Protein AF-A0A8G1H8I3-F1 (afdb_monomer)

Foldseek 3Di:
DDPQLVLLQVLQVPDPQWDDDPAAIFGNPDQWTWGWHGDPQKIKIKTKAWQLQLFFPPDGDDPVLSVVLVVQLQVCLVVFLVVLVDDDDKDWDWDDDPTIIMIMIMDRDPGSNCSVVSSVSSHVRSLVSNLVSRDPPTDGHPPNVVSVVVVVVVVVVPPDPPPPPDDDD

Solvent-accessible surface area (backbone atoms only — not comparable to full-atom values): 9870 Å² total; per-residue (Å²): 135,53,78,61,37,57,44,37,54,51,37,38,66,69,35,88,55,38,40,81,51,98,82,37,31,38,41,68,84,56,94,46,59,32,39,40,32,77,55,98,57,30,37,37,38,40,39,47,38,75,26,74,53,75,29,38,52,101,55,78,64,52,68,70,58,53,51,53,47,50,58,50,46,52,57,50,62,67,63,35,53,58,77,66,69,55,71,82,74,66,49,71,50,78,47,82,54,93,62,30,35,36,43,36,40,39,33,60,57,94,40,45,93,45,41,58,58,54,52,50,45,51,52,53,52,52,49,53,51,54,61,74,61,63,64,88,91,68,51,59,38,76,64,52,48,59,53,53,50,56,53,49,52,59,61,57,71,71,65,70,82,82,84,82,75,83,79,87,129

pLDDT: mean 88.7, std 14.47, range [38.69, 98.5]

Structure (mmCIF, N/CA/C/O backbone):
data_AF-A0A8G1H8I3-F1
#
_entry.id   AF-A0A8G1H8I3-F1
#
loop_
_atom_site.group_PDB
_atom_site.id
_atom_site.type_symbol
_atom_site.label_atom_id
_atom_site.label_alt_id
_atom_site.label_comp_id
_atom_site.label_asym_id
_atom_site.label_entity_id
_atom_site.label_seq_id
_atom_site.pdbx_PDB_ins_code
_atom_site.Cartn_x
_atom_site.Cartn_y
_atom_site.Cartn_z
_atom_site.occupancy
_atom_site.B_iso_or_equiv
_atom_site.auth_seq_id
_atom_site.auth_comp_id
_atom_site.auth_asym_id
_atom_site.auth_atom_id
_atom_site.pdbx_PDB_model_num
ATOM 1 N N . MET A 1 1 ? 7.694 0.439 -27.468 1.00 63.00 1 MET A N 1
ATOM 2 C CA . MET A 1 1 ? 7.987 -0.278 -26.213 1.00 63.00 1 MET A CA 1
ATOM 3 C C . MET A 1 1 ? 9.465 -0.619 -26.211 1.00 63.00 1 MET A C 1
ATOM 5 O O . MET A 1 1 ? 9.970 -1.032 -27.251 1.00 63.00 1 MET A O 1
ATOM 9 N N . SER A 1 2 ? 10.175 -0.325 -25.121 1.00 84.62 2 SER A N 1
ATOM 10 C CA . SER A 1 2 ? 11.625 -0.548 -25.027 1.00 84.62 2 SER A CA 1
ATOM 11 C C . SER A 1 2 ? 11.942 -2.012 -24.699 1.00 84.62 2 SER A C 1
ATOM 13 O O . SER A 1 2 ? 11.183 -2.658 -23.983 1.00 84.62 2 SER A O 1
ATOM 15 N N . GLN A 1 3 ? 13.099 -2.524 -25.141 1.00 90.81 3 GLN A N 1
ATOM 16 C CA . GLN A 1 3 ? 13.556 -3.889 -24.828 1.00 90.81 3 GLN A CA 1
ATOM 17 C C . GLN A 1 3 ? 13.618 -4.162 -23.313 1.00 90.81 3 GLN A C 1
ATOM 19 O O . GLN A 1 3 ? 13.437 -5.301 -22.880 1.00 90.81 3 GLN A O 1
ATOM 24 N N . ILE A 1 4 ? 13.892 -3.136 -22.497 1.00 92.81 4 ILE A N 1
ATOM 25 C CA . ILE A 1 4 ? 13.882 -3.273 -21.035 1.00 92.81 4 ILE A CA 1
ATOM 26 C C . ILE A 1 4 ? 12.461 -3.455 -20.494 1.00 92.81 4 ILE A C 1
ATOM 28 O O . ILE A 1 4 ? 12.244 -4.311 -19.642 1.00 92.81 4 ILE A O 1
ATOM 32 N N . GLU A 1 5 ? 11.489 -2.723 -21.039 1.00 94.12 5 GLU A N 1
ATOM 33 C CA . GLU A 1 5 ? 10.087 -2.789 -20.627 1.00 94.12 5 GLU A CA 1
ATOM 34 C C . GLU A 1 5 ? 9.511 -4.187 -20.876 1.00 94.12 5 GLU A C 1
ATOM 36 O O . GLU A 1 5 ? 8.921 -4.782 -19.975 1.00 94.12 5 GLU A O 1
ATOM 41 N N . ASP A 1 6 ? 9.772 -4.762 -22.054 1.00 94.25 6 ASP A N 1
ATOM 42 C CA . ASP A 1 6 ? 9.330 -6.119 -22.396 1.00 94.25 6 ASP A CA 1
ATOM 43 C C . ASP A 1 6 ? 9.919 -7.166 -21.443 1.00 94.25 6 ASP A C 1
ATOM 45 O O . ASP A 1 6 ? 9.233 -8.101 -21.028 1.00 94.25 6 ASP A O 1
ATOM 49 N N . ARG A 1 7 ? 11.192 -7.009 -21.056 1.00 96.50 7 ARG A N 1
ATOM 50 C CA . ARG A 1 7 ? 11.852 -7.912 -20.101 1.00 96.50 7 ARG A CA 1
ATOM 51 C C . ARG A 1 7 ? 11.237 -7.814 -18.707 1.00 96.50 7 ARG A C 1
ATOM 53 O O . ARG A 1 7 ? 11.023 -8.851 -18.085 1.00 96.50 7 ARG A O 1
ATOM 60 N N . LEU A 1 8 ? 10.936 -6.604 -18.238 1.00 96.56 8 LEU A N 1
ATOM 61 C CA . LEU A 1 8 ? 10.294 -6.364 -16.941 1.00 96.56 8 LEU A CA 1
ATOM 62 C C . LEU A 1 8 ? 8.874 -6.950 -16.902 1.00 96.56 8 LEU A C 1
ATOM 64 O O . LEU A 1 8 ? 8.538 -7.702 -15.990 1.00 96.56 8 LEU A O 1
ATOM 68 N N . ARG A 1 9 ? 8.067 -6.686 -17.936 1.00 95.75 9 ARG A N 1
ATOM 69 C CA . ARG A 1 9 ? 6.719 -7.258 -18.101 1.00 95.75 9 ARG A CA 1
ATOM 70 C C . ARG A 1 9 ? 6.743 -8.787 -18.135 1.00 95.75 9 ARG A C 1
ATOM 72 O O . ARG A 1 9 ? 5.947 -9.442 -17.466 1.00 95.75 9 ARG A O 1
ATOM 79 N N . ASN A 1 10 ? 7.682 -9.369 -18.881 1.00 95.56 10 ASN A N 1
ATOM 80 C CA . ASN A 1 10 ? 7.821 -10.822 -18.975 1.00 95.56 10 ASN A CA 1
ATOM 81 C C . ASN A 1 10 ? 8.210 -11.440 -17.622 1.00 95.56 10 ASN A C 1
ATOM 83 O O . ASN A 1 10 ? 7.660 -12.473 -17.247 1.00 95.56 10 ASN A O 1
ATOM 87 N N . ALA A 1 11 ? 9.089 -10.790 -16.856 1.00 96.75 11 ALA A N 1
ATOM 88 C CA . ALA A 1 11 ? 9.438 -11.244 -15.514 1.00 96.75 11 ALA A CA 1
ATOM 89 C C . ALA A 1 11 ? 8.223 -11.280 -14.574 1.00 96.75 11 ALA A C 1
ATOM 91 O O . ALA A 1 11 ? 7.972 -12.320 -13.969 1.00 96.75 11 ALA A O 1
ATOM 92 N N . LEU A 1 12 ? 7.417 -10.211 -14.531 1.00 96.75 12 LEU A N 1
ATOM 93 C CA . LEU A 1 12 ? 6.169 -10.197 -13.754 1.00 96.75 12 LEU A CA 1
ATOM 94 C C . LEU A 1 12 ? 5.195 -11.283 -14.223 1.00 96.75 12 LEU A C 1
ATOM 96 O O . LEU A 1 12 ? 4.630 -11.996 -13.405 1.00 96.75 12 LEU A O 1
ATOM 100 N N . SER A 1 13 ? 5.049 -11.484 -15.536 1.00 95.75 13 SER A N 1
ATOM 101 C CA . SER A 1 13 ? 4.134 -12.501 -16.079 1.00 95.75 13 SER A CA 1
ATOM 102 C C . SER A 1 13 ? 4.490 -13.946 -15.707 1.00 95.75 13 SER A C 1
ATOM 104 O O . SER A 1 13 ? 3.622 -14.814 -15.732 1.00 95.75 13 SER A O 1
ATOM 106 N N . ARG A 1 14 ? 5.764 -14.216 -15.395 1.00 95.19 14 ARG A N 1
ATOM 107 C CA . ARG A 1 14 ? 6.266 -15.550 -15.028 1.00 95.19 14 ARG A CA 1
ATOM 108 C C . ARG A 1 14 ? 6.272 -15.793 -13.525 1.00 95.19 14 ARG A C 1
ATOM 110 O O . ARG A 1 14 ? 6.517 -16.921 -13.106 1.00 95.19 14 ARG A O 1
ATOM 117 N N . HIS A 1 15 ? 6.056 -14.752 -12.733 1.00 95.38 15 HIS A N 1
ATOM 118 C CA . HIS A 1 15 ? 6.084 -14.846 -11.289 1.00 95.38 15 HIS A CA 1
ATOM 119 C C . HIS A 1 15 ? 4.739 -15.374 -10.779 1.00 95.38 15 HIS A C 1
ATOM 121 O O . HIS A 1 15 ? 3.671 -14.870 -11.115 1.00 95.38 15 HIS A O 1
ATOM 127 N N . ASP A 1 16 ? 4.796 -16.414 -9.958 1.00 95.56 16 ASP A N 1
ATOM 128 C CA . ASP A 1 16 ? 3.653 -17.176 -9.442 1.00 95.56 16 ASP A CA 1
ATOM 129 C C . ASP A 1 16 ? 2.611 -16.348 -8.665 1.00 95.56 16 ASP A C 1
ATOM 131 O O . ASP A 1 16 ? 1.417 -16.645 -8.754 1.00 95.56 16 ASP A O 1
ATOM 135 N N . LYS A 1 17 ? 3.042 -15.303 -7.952 1.00 96.44 17 LYS A N 1
ATOM 136 C CA . LYS A 1 17 ? 2.195 -14.358 -7.207 1.00 96.44 17 LYS A CA 1
ATOM 137 C C . LYS A 1 17 ? 1.595 -13.237 -8.058 1.00 96.44 17 LYS A C 1
ATOM 139 O O . LYS A 1 17 ? 0.910 -12.378 -7.513 1.00 96.44 17 LYS A O 1
ATOM 144 N N . PHE A 1 18 ? 1.848 -13.221 -9.366 1.00 97.62 18 PHE A N 1
ATOM 145 C CA . PHE A 1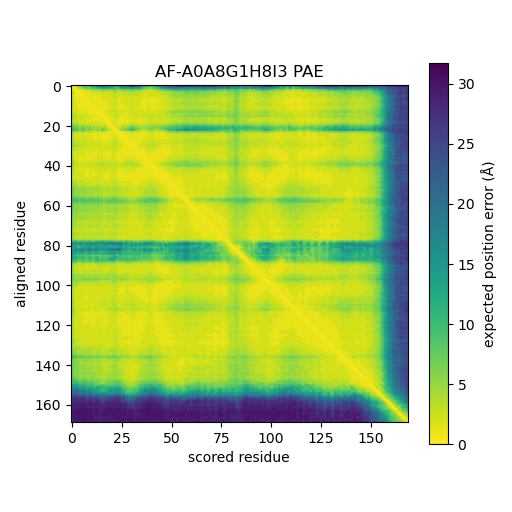 18 ? 1.325 -12.197 -10.264 1.00 97.62 18 PHE A CA 1
ATOM 146 C C . PHE A 1 18 ? 0.310 -12.765 -11.252 1.00 97.62 18 PHE A C 1
ATOM 148 O O . PHE A 1 18 ? 0.428 -13.889 -11.752 1.00 97.62 18 PHE A O 1
ATOM 155 N N . ARG A 1 19 ? -0.710 -11.970 -11.564 1.00 96.81 19 ARG A N 1
ATOM 156 C CA . ARG A 1 19 ? -1.715 -12.267 -12.587 1.00 96.81 19 ARG A CA 1
ATOM 157 C C . ARG A 1 19 ? -1.765 -11.119 -13.582 1.00 96.81 19 ARG A C 1
ATOM 159 O O . ARG A 1 19 ? -1.847 -9.957 -13.201 1.00 96.81 19 ARG A O 1
ATOM 166 N N . SER A 1 20 ? -1.678 -11.437 -14.873 1.00 94.75 20 SER A N 1
ATOM 167 C CA . SER A 1 20 ? -1.787 -10.412 -15.913 1.00 94.75 20 SER A CA 1
ATOM 168 C C . SER A 1 20 ? -3.215 -9.881 -15.965 1.00 94.75 20 SER A C 1
ATOM 170 O O . SER A 1 20 ? -4.165 -10.657 -16.031 1.00 94.75 20 SER A O 1
ATOM 172 N N . GLN A 1 21 ? -3.343 -8.562 -16.004 1.00 91.56 21 GLN A N 1
ATOM 173 C CA . GLN A 1 21 ? -4.596 -7.834 -16.172 1.00 91.56 21 GLN A CA 1
ATOM 174 C C . GLN A 1 21 ? -4.502 -6.931 -17.410 1.00 91.56 21 GLN A C 1
ATOM 176 O O . GLN A 1 21 ? -3.429 -6.754 -17.991 1.00 91.56 21 GLN A O 1
ATOM 181 N N . ASN A 1 22 ? -5.618 -6.322 -17.814 1.00 82.88 22 ASN A N 1
ATOM 182 C CA . ASN A 1 22 ? -5.670 -5.468 -19.010 1.00 82.88 22 ASN A CA 1
ATOM 183 C C . ASN A 1 22 ? -4.664 -4.299 -18.977 1.00 82.88 22 ASN A C 1
ATOM 185 O O . ASN A 1 22 ? -4.173 -3.884 -20.025 1.00 82.88 22 ASN A O 1
ATOM 189 N N . SER A 1 23 ? -4.359 -3.754 -17.794 1.00 82.69 23 SER A N 1
ATOM 190 C CA . SER A 1 23 ? -3.527 -2.552 -17.633 1.00 82.69 23 SER A CA 1
ATOM 191 C C . SER A 1 23 ? -2.230 -2.761 -16.846 1.00 82.69 23 SER A C 1
ATOM 193 O O . SER A 1 23 ? -1.507 -1.790 -16.629 1.00 82.69 23 SER A O 1
ATOM 195 N N . GLY A 1 24 ? -1.917 -3.987 -16.418 1.00 95.06 24 GLY A N 1
ATOM 196 C CA . GLY A 1 24 ? -0.782 -4.263 -15.536 1.00 95.06 24 GLY A CA 1
ATOM 197 C C . GLY A 1 24 ? -0.788 -5.688 -14.991 1.00 95.06 24 GLY A C 1
ATOM 198 O O . GLY A 1 24 ? -1.306 -6.601 -15.632 1.00 95.06 24 GLY A O 1
ATOM 199 N N . TYR A 1 25 ? -0.213 -5.861 -13.807 1.00 98.12 25 TYR A N 1
ATOM 200 C CA . TYR A 1 25 ? -0.114 -7.136 -13.111 1.00 98.12 25 TYR A CA 1
ATOM 201 C C . TYR A 1 25 ? -0.662 -6.990 -11.698 1.00 98.12 25 TYR A C 1
ATOM 203 O O . TYR A 1 25 ? -0.187 -6.157 -10.933 1.00 98.12 25 TYR A O 1
ATOM 211 N N . GLU A 1 26 ? -1.653 -7.798 -11.363 1.00 98.06 26 GLU A N 1
ATOM 212 C CA . GLU A 1 26 ? -2.181 -7.922 -10.010 1.00 98.06 26 GLU A CA 1
ATOM 213 C C . GLU A 1 26 ? -1.238 -8.798 -9.183 1.00 98.06 26 GLU A C 1
ATOM 215 O O . GLU A 1 26 ? -0.847 -9.873 -9.641 1.00 98.06 26 GLU A O 1
ATOM 220 N N . TYR A 1 27 ? -0.864 -8.343 -7.990 1.00 98.06 27 TYR A N 1
ATOM 221 C CA . TYR A 1 27 ? -0.100 -9.121 -7.019 1.00 98.06 27 TYR A CA 1
ATOM 222 C C . TYR A 1 27 ? -1.052 -9.728 -5.988 1.00 98.06 27 TYR A C 1
ATOM 224 O O . TYR A 1 27 ? -1.781 -9.009 -5.314 1.00 98.06 27 TYR A O 1
ATOM 232 N N . THR A 1 28 ? -1.023 -11.050 -5.840 1.00 96.94 28 THR A N 1
ATOM 233 C CA . THR A 1 28 ? -1.994 -11.809 -5.032 1.00 96.94 28 THR A CA 1
ATOM 234 C C . THR A 1 28 ? -1.421 -12.286 -3.697 1.00 96.94 28 THR A C 1
ATOM 236 O O . THR A 1 28 ? -1.910 -13.258 -3.127 1.00 96.94 28 THR A O 1
ATOM 239 N N . GLY A 1 29 ? -0.312 -11.699 -3.241 1.00 95.25 29 GLY A N 1
ATOM 240 C CA . GLY A 1 29 ? 0.391 -12.137 -2.030 1.00 95.25 29 GLY A CA 1
ATOM 241 C C . GLY A 1 29 ? 0.029 -11.364 -0.761 1.00 95.25 29 GLY A C 1
ATOM 242 O O . GLY A 1 29 ? 0.758 -11.480 0.215 1.00 95.25 29 GLY A O 1
ATOM 243 N N . THR A 1 30 ? -1.031 -10.560 -0.793 1.00 95.00 30 THR A N 1
ATOM 244 C CA . THR A 1 30 ? -1.598 -9.807 0.337 1.00 95.00 30 THR A CA 1
ATOM 245 C C . THR A 1 30 ? -3.120 -9.773 0.179 1.00 95.00 30 THR A C 1
ATOM 247 O O . THR A 1 30 ? -3.633 -10.026 -0.914 1.00 95.00 30 THR A O 1
ATOM 250 N N . ALA A 1 31 ? -3.845 -9.468 1.256 1.00 94.81 31 ALA A N 1
ATOM 251 C CA . ALA A 1 31 ? -5.291 -9.253 1.216 1.00 94.81 31 ALA A CA 1
ATOM 252 C C . ALA A 1 31 ? -5.694 -7.933 0.524 1.00 94.81 31 ALA A C 1
ATOM 254 O O . ALA A 1 31 ? -6.867 -7.730 0.213 1.00 94.81 31 ALA A O 1
ATOM 255 N N . PHE A 1 32 ? -4.740 -7.030 0.288 1.00 96.88 32 PHE A N 1
ATOM 256 C CA . PHE A 1 32 ? -4.982 -5.760 -0.390 1.00 96.88 32 PHE A CA 1
ATOM 257 C C . PHE A 1 32 ? -4.928 -5.873 -1.915 1.00 96.88 32 PHE A C 1
ATOM 259 O O . PHE A 1 32 ? -4.188 -6.678 -2.475 1.00 96.88 32 PHE A O 1
ATOM 266 N N . ASP A 1 33 ? -5.670 -4.999 -2.601 1.00 97.06 33 ASP A N 1
ATOM 267 C CA . ASP A 1 33 ? -5.555 -4.849 -4.054 1.00 97.06 33 ASP A CA 1
ATOM 268 C C . ASP A 1 33 ? -4.230 -4.149 -4.385 1.00 97.06 33 ASP A C 1
ATOM 270 O O . ASP A 1 33 ? -4.039 -2.957 -4.106 1.00 97.06 33 ASP A O 1
ATOM 274 N N . VAL A 1 34 ? -3.310 -4.918 -4.971 1.00 98.19 34 VAL A N 1
ATOM 275 C CA . VAL A 1 34 ? -1.994 -4.457 -5.406 1.00 98.19 34 VAL A CA 1
ATOM 276 C C . VAL A 1 34 ? -1.859 -4.628 -6.911 1.00 98.19 34 VAL A C 1
ATOM 278 O O . VAL A 1 34 ? -1.908 -5.736 -7.440 1.00 98.19 34 VAL A O 1
ATOM 281 N N . THR A 1 35 ? -1.596 -3.527 -7.612 1.00 98.31 35 THR A N 1
ATOM 282 C CA . THR A 1 35 ? -1.357 -3.525 -9.059 1.00 98.31 35 THR A CA 1
ATOM 283 C C . THR A 1 35 ? 0.013 -2.936 -9.385 1.00 98.31 35 THR A C 1
ATOM 285 O O . THR A 1 35 ? 0.320 -1.815 -8.983 1.00 98.31 35 THR A O 1
ATOM 288 N N . ALA A 1 36 ? 0.805 -3.654 -10.182 1.00 98.12 36 ALA A N 1
ATOM 289 C CA . ALA A 1 36 ? 2.059 -3.191 -10.766 1.00 98.12 36 ALA A CA 1
ATOM 290 C C . ALA A 1 36 ? 1.892 -2.856 -12.257 1.00 98.12 36 ALA A C 1
ATOM 292 O O . ALA A 1 36 ? 1.356 -3.644 -13.041 1.00 98.12 36 ALA A O 1
ATOM 293 N N . ILE A 1 37 ? 2.386 -1.694 -12.675 1.00 97.81 37 ILE A N 1
ATOM 294 C CA . ILE A 1 37 ? 2.364 -1.227 -14.061 1.00 97.81 37 ILE A CA 1
ATOM 295 C C . ILE A 1 37 ? 3.787 -0.858 -14.460 1.00 97.81 37 ILE A C 1
ATOM 297 O O . ILE A 1 37 ? 4.385 0.038 -13.878 1.00 97.81 37 ILE A O 1
ATOM 301 N N . VAL A 1 38 ? 4.314 -1.518 -15.488 1.00 96.38 38 VAL A N 1
ATOM 302 C CA . VAL A 1 38 ? 5.612 -1.158 -16.071 1.00 96.38 38 VAL A CA 1
ATOM 303 C C . VAL A 1 38 ? 5.380 -0.202 -17.237 1.00 96.38 38 VAL A C 1
ATOM 305 O O . VAL A 1 38 ? 4.558 -0.522 -18.096 1.00 96.38 38 VAL A O 1
ATOM 308 N N . ARG A 1 39 ? 6.069 0.940 -17.300 1.00 94.06 39 ARG A N 1
ATOM 309 C CA . ARG A 1 39 ? 6.069 1.874 -18.447 1.00 94.06 39 ARG A CA 1
ATOM 310 C C . ARG A 1 39 ? 7.405 2.596 -18.518 1.00 94.06 39 ARG A C 1
ATOM 312 O O . ARG A 1 39 ? 7.959 2.931 -17.484 1.00 94.06 39 ARG A O 1
ATOM 319 N N . ASP A 1 40 ? 7.929 2.795 -19.725 1.00 92.06 40 ASP A N 1
ATOM 320 C CA . ASP A 1 40 ? 9.156 3.575 -19.962 1.00 92.06 40 ASP A CA 1
ATOM 321 C C . ASP A 1 40 ? 10.384 3.121 -19.137 1.00 92.06 40 ASP A C 1
ATOM 323 O O . ASP A 1 40 ? 11.321 3.877 -18.912 1.00 92.06 40 ASP A O 1
ATOM 327 N N . GLY A 1 41 ? 10.416 1.842 -18.738 1.00 91.69 41 GLY A N 1
ATOM 328 C CA . GLY A 1 41 ? 11.480 1.262 -17.908 1.00 91.69 41 GLY A CA 1
ATOM 329 C C . GLY A 1 41 ? 11.273 1.400 -16.396 1.00 91.69 41 GLY A C 1
ATOM 330 O O . GLY A 1 41 ? 12.037 0.806 -15.639 1.00 91.69 41 GLY A O 1
ATOM 331 N N . GLU A 1 42 ? 10.226 2.095 -15.959 1.00 94.44 42 GLU A N 1
ATOM 332 C CA . GLU A 1 42 ? 9.832 2.241 -14.558 1.00 94.44 42 GLU A CA 1
ATOM 333 C C . GLU A 1 42 ? 8.715 1.267 -14.183 1.00 94.44 42 GLU A C 1
ATOM 335 O O . GLU A 1 42 ? 7.966 0.779 -15.037 1.00 94.44 42 GLU A O 1
ATOM 340 N N . CYS A 1 43 ? 8.597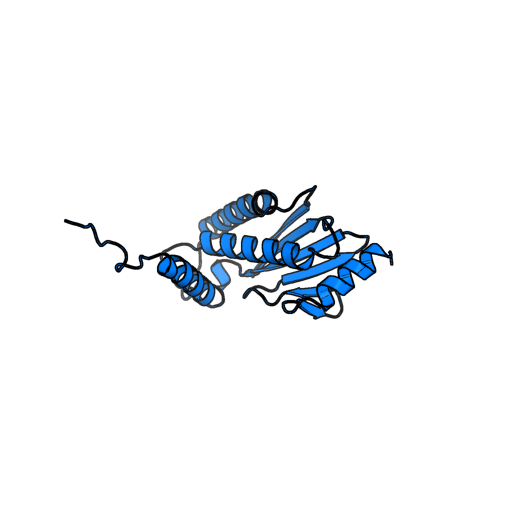 0.988 -12.888 1.00 95.69 43 CYS A N 1
ATOM 341 C CA . CYS A 1 43 ? 7.500 0.247 -12.291 1.00 95.69 43 CYS A CA 1
ATOM 342 C C . CYS A 1 43 ? 6.729 1.161 -11.340 1.00 95.69 43 CYS A C 1
ATOM 344 O O . CYS A 1 43 ? 7.302 1.731 -10.411 1.00 95.69 43 CYS A O 1
ATOM 346 N N . GLN A 1 44 ? 5.422 1.261 -11.560 1.00 96.88 44 GLN A N 1
ATOM 347 C CA . GLN A 1 44 ? 4.486 1.890 -10.646 1.00 96.88 44 GLN A CA 1
ATOM 348 C C . GLN A 1 44 ? 3.696 0.811 -9.906 1.00 96.88 44 GLN A C 1
ATOM 350 O O . GLN A 1 44 ? 2.992 0.019 -10.532 1.00 96.88 44 GLN A O 1
ATOM 355 N N . VAL A 1 45 ? 3.763 0.813 -8.580 1.00 97.50 45 VAL A N 1
ATOM 356 C CA . VAL A 1 45 ? 2.974 -0.049 -7.698 1.00 97.50 45 VAL A CA 1
ATOM 357 C C . VAL A 1 45 ? 1.887 0.784 -7.044 1.00 97.50 45 VAL A C 1
ATOM 359 O O . VAL A 1 45 ? 2.164 1.827 -6.458 1.00 97.50 45 VAL A O 1
ATOM 362 N N . ARG A 1 46 ? 0.645 0.321 -7.142 1.00 98.00 46 ARG A N 1
ATOM 363 C CA . ARG A 1 46 ? -0.524 0.892 -6.475 1.00 98.00 46 ARG A CA 1
ATOM 364 C C . ARG A 1 46 ? -1.046 -0.117 -5.463 1.00 98.00 46 ARG A C 1
ATOM 366 O O . ARG A 1 46 ? -1.342 -1.237 -5.861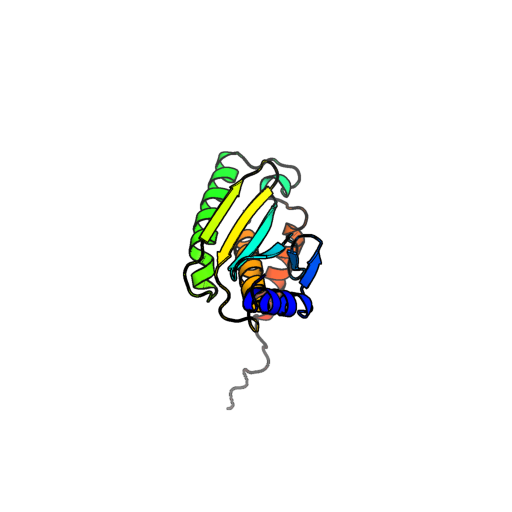 1.00 98.00 46 ARG A O 1
ATOM 373 N N . VAL A 1 47 ? -1.204 0.303 -4.212 1.00 98.19 47 VAL A N 1
ATOM 374 C CA . VAL A 1 47 ? -1.796 -0.499 -3.133 1.00 98.19 47 VAL A CA 1
ATOM 375 C C . VAL A 1 47 ? -3.049 0.205 -2.624 1.00 98.19 47 VAL A C 1
ATOM 377 O O . VAL A 1 47 ? -2.990 1.387 -2.279 1.00 98.19 47 VAL A O 1
ATOM 380 N N . VAL A 1 48 ? -4.184 -0.495 -2.606 1.00 98.25 48 VAL A N 1
ATOM 381 C CA . VAL A 1 48 ? -5.456 0.019 -2.079 1.00 98.25 48 VAL A CA 1
ATOM 382 C C . VAL A 1 48 ? -5.684 -0.523 -0.681 1.00 98.25 48 VAL A C 1
ATOM 384 O O . VAL A 1 48 ? -5.817 -1.728 -0.488 1.00 98.25 48 VAL A O 1
ATOM 387 N N . LEU A 1 49 ? -5.764 0.391 0.275 1.00 98.00 49 LEU A N 1
ATOM 388 C CA . LEU A 1 49 ? -5.981 0.101 1.682 1.00 98.00 49 LEU A CA 1
ATOM 389 C C . LEU A 1 49 ? -7.398 0.525 2.065 1.00 98.00 49 LEU A C 1
ATOM 391 O O . LEU A 1 49 ? -7.835 1.596 1.631 1.00 98.00 49 LEU A O 1
ATOM 395 N N . PRO A 1 50 ? -8.116 -0.253 2.885 1.00 97.75 50 PRO A N 1
ATOM 396 C CA . PRO A 1 50 ? -9.347 0.221 3.493 1.00 97.75 50 PRO A CA 1
ATOM 397 C C . PRO A 1 50 ? -9.072 1.452 4.359 1.00 97.75 50 PRO A C 1
ATOM 399 O O . PRO A 1 50 ? -8.054 1.533 5.047 1.00 97.75 50 PRO A O 1
ATOM 402 N N . GLU A 1 51 ? -9.982 2.416 4.338 1.00 96.25 51 GLU A N 1
ATOM 403 C CA . GLU A 1 51 ? -9.998 3.469 5.352 1.00 96.25 51 GLU A CA 1
ATOM 404 C C . GLU A 1 51 ? -10.281 2.849 6.732 1.00 96.25 51 GLU A C 1
ATOM 406 O O . GLU A 1 51 ? -11.054 1.903 6.820 1.00 96.25 51 GLU A O 1
ATOM 411 N N . LEU A 1 52 ? -9.664 3.343 7.809 1.00 95.00 52 LEU A N 1
ATOM 412 C CA . LEU A 1 52 ? -9.803 2.731 9.136 1.00 95.00 52 LEU A CA 1
ATOM 413 C C . LEU A 1 52 ? -11.268 2.574 9.582 1.00 95.00 52 LEU A C 1
ATOM 415 O O . LEU A 1 52 ? -11.652 1.523 10.077 1.00 95.00 52 LEU A O 1
ATOM 419 N N . ASP A 1 53 ? -12.093 3.596 9.386 1.00 95.38 53 ASP A N 1
ATOM 420 C CA . ASP A 1 53 ? -13.503 3.600 9.778 1.00 95.38 53 ASP A CA 1
ATOM 421 C C . ASP A 1 53 ? -14.361 2.639 8.950 1.00 95.38 53 ASP A C 1
ATOM 423 O O . ASP A 1 53 ? -15.411 2.206 9.406 1.00 95.38 53 ASP A O 1
ATOM 427 N N . THR A 1 54 ? -13.937 2.281 7.733 1.00 96.69 54 THR A N 1
ATOM 428 C CA . THR A 1 54 ? -14.733 1.394 6.864 1.00 96.69 54 THR A CA 1
ATOM 429 C C . THR A 1 54 ? -14.602 -0.072 7.237 1.00 96.69 54 THR A C 1
ATOM 431 O O . THR A 1 54 ? -15.392 -0.888 6.769 1.00 96.69 54 THR A O 1
ATOM 434 N N . VAL A 1 55 ? -13.611 -0.395 8.065 1.00 96.69 55 VAL A N 1
ATOM 435 C CA . VAL A 1 55 ? -13.344 -1.740 8.576 1.00 96.69 55 VAL A CA 1
ATOM 436 C C . VAL A 1 55 ? -13.600 -1.848 10.073 1.00 96.69 55 VAL A C 1
ATOM 438 O O . VAL A 1 55 ? -13.367 -2.912 10.631 1.00 96.69 55 VAL A O 1
ATOM 441 N N . VAL A 1 56 ? -14.060 -0.785 10.736 1.00 96.88 56 VAL A N 1
ATOM 442 C CA . VAL A 1 56 ? -14.477 -0.837 12.140 1.00 96.88 56 VAL A CA 1
ATOM 443 C C . VAL A 1 56 ? -15.931 -1.293 12.227 1.00 96.88 56 VAL A C 1
ATOM 445 O O . VAL A 1 56 ? -16.810 -0.780 11.534 1.00 96.88 56 VAL A O 1
ATOM 448 N N . GLN A 1 57 ? -16.189 -2.261 13.101 1.00 95.19 57 GLN A N 1
ATOM 449 C CA . GLN A 1 57 ? -17.524 -2.785 13.347 1.00 95.19 57 GLN A CA 1
ATOM 450 C C . GLN A 1 57 ? -18.250 -1.973 14.415 1.00 95.19 57 GLN A C 1
ATOM 452 O O . GLN A 1 57 ? -17.669 -1.583 15.421 1.00 95.19 57 GLN A O 1
ATOM 457 N N . ASN A 1 58 ? -19.566 -1.819 14.245 1.00 92.25 58 ASN A N 1
ATOM 458 C CA . ASN A 1 58 ? -20.512 -1.352 15.270 1.00 92.25 58 ASN A CA 1
ATOM 459 C C . ASN A 1 58 ? -20.298 0.074 15.820 1.00 92.25 58 ASN A C 1
ATOM 461 O O . ASN A 1 58 ? -21.142 0.558 16.577 1.00 92.25 58 ASN A O 1
ATOM 465 N N . GLU A 1 59 ? -19.237 0.770 15.421 1.00 94.31 59 GLU A N 1
ATOM 466 C CA . GLU A 1 59 ? -18.915 2.120 15.869 1.00 94.31 59 GLU A CA 1
ATOM 467 C C . GLU A 1 59 ? -18.254 2.955 14.769 1.00 94.31 59 GLU A C 1
ATOM 469 O O . GLU A 1 59 ? -17.792 2.440 13.758 1.00 94.31 59 GLU A O 1
ATOM 474 N N . THR A 1 60 ? -18.256 4.275 14.954 1.00 94.75 60 THR A N 1
ATOM 475 C CA . THR A 1 60 ? -17.613 5.218 14.034 1.00 94.75 60 THR A CA 1
ATOM 476 C C . THR A 1 60 ? -16.361 5.772 14.684 1.00 94.75 60 THR A C 1
ATOM 478 O O . THR A 1 60 ? -16.406 6.296 15.801 1.00 94.75 60 THR A O 1
ATOM 481 N N . VAL A 1 61 ? -15.253 5.717 13.957 1.00 95.19 61 VAL A N 1
ATOM 482 C CA . VAL A 1 61 ? -13.982 6.300 14.364 1.00 95.19 61 VAL A CA 1
ATOM 483 C C . VAL A 1 61 ? -14.100 7.827 14.330 1.00 95.19 61 VAL A C 1
ATOM 485 O O . VAL A 1 61 ? -14.387 8.402 13.270 1.00 95.19 61 VAL A O 1
ATOM 488 N N . PRO A 1 62 ? -13.837 8.522 15.455 1.00 96.69 62 PRO A N 1
ATOM 489 C CA . PRO A 1 62 ? -13.860 9.979 15.490 1.00 96.69 62 PRO A CA 1
ATOM 490 C C . PRO A 1 62 ? -12.890 10.594 14.476 1.00 96.69 62 PRO A C 1
ATOM 492 O O . PRO A 1 62 ? -11.758 10.131 14.335 1.00 96.69 62 PRO A O 1
ATOM 495 N N . ASP A 1 63 ? -13.280 11.701 13.840 1.00 95.62 63 ASP A N 1
ATOM 496 C CA . ASP A 1 63 ? -12.495 12.344 12.772 1.00 95.62 63 ASP A CA 1
ATOM 497 C C . ASP A 1 63 ? -11.054 12.673 13.180 1.00 95.62 63 ASP A C 1
ATOM 499 O O . ASP A 1 63 ? -10.126 12.536 12.382 1.00 95.62 63 ASP A O 1
ATOM 503 N N . VAL A 1 64 ? -10.842 13.062 14.441 1.00 97.06 64 VAL A N 1
ATOM 504 C CA . VAL A 1 64 ? -9.502 13.349 14.979 1.00 97.06 64 VAL A CA 1
ATOM 505 C C . VAL A 1 64 ? -8.616 12.101 15.022 1.00 97.06 64 VAL A C 1
ATOM 507 O O . VAL A 1 64 ? -7.425 12.179 14.727 1.00 97.06 64 VAL A O 1
ATOM 510 N N . VAL A 1 65 ? -9.197 10.943 15.345 1.00 96.62 65 VAL A N 1
ATOM 511 C CA . VAL A 1 65 ? -8.497 9.654 15.378 1.00 96.62 65 VAL A CA 1
ATOM 512 C C . VAL A 1 65 ? -8.208 9.196 13.954 1.00 96.62 65 VAL A C 1
ATOM 514 O O . VAL A 1 65 ? -7.072 8.841 13.648 1.00 96.62 65 VAL A O 1
ATOM 517 N N . ARG A 1 66 ? -9.206 9.298 13.069 1.00 95.00 66 ARG A N 1
ATOM 518 C CA . ARG A 1 66 ? -9.084 8.984 11.642 1.00 95.00 66 ARG A CA 1
ATOM 519 C C . ARG A 1 66 ? -7.952 9.778 10.987 1.0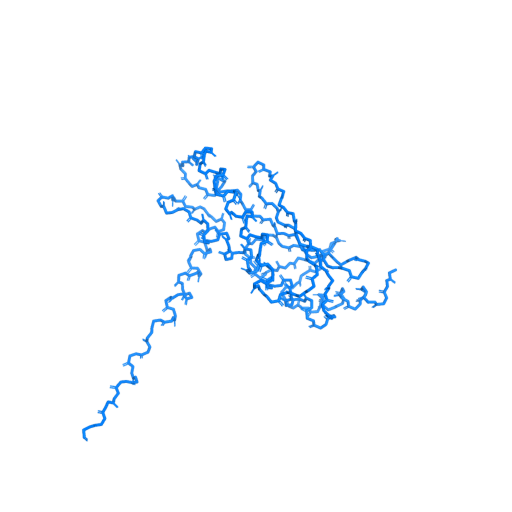0 95.00 66 ARG A C 1
ATOM 521 O O . ARG A 1 66 ? -7.067 9.203 10.363 1.00 95.00 66 ARG A O 1
ATOM 528 N N . SER A 1 67 ? -7.933 11.092 11.203 1.00 95.56 67 SER A N 1
ATOM 529 C CA . SER A 1 67 ? -6.909 11.990 10.654 1.00 95.56 67 SER A CA 1
ATOM 530 C C . SER A 1 67 ? -5.521 11.673 11.219 1.00 95.56 67 SER A C 1
ATOM 532 O O . SER A 1 67 ? -4.563 11.526 10.467 1.00 95.56 67 SER A O 1
ATOM 534 N N . GLY A 1 68 ? -5.409 11.473 12.538 1.00 97.06 68 GLY A N 1
ATOM 535 C CA . GLY A 1 68 ? -4.132 11.130 13.173 1.00 97.06 68 GLY A CA 1
ATOM 536 C C . GLY A 1 68 ? -3.567 9.774 12.728 1.00 97.06 68 GLY A C 1
ATOM 537 O O . GLY A 1 68 ? -2.345 9.614 12.607 1.00 97.06 68 GLY A O 1
ATOM 538 N N . TRP A 1 69 ? -4.444 8.806 12.452 1.00 97.38 69 TRP A N 1
ATOM 539 C CA . TRP A 1 69 ? -4.071 7.527 11.856 1.00 97.38 69 TRP A CA 1
ATOM 540 C C . TRP A 1 69 ? -3.511 7.719 10.441 1.00 97.38 69 TRP A C 1
ATOM 542 O O . TRP A 1 69 ? -2.398 7.260 10.176 1.00 97.38 69 TRP A O 1
ATOM 552 N N . ARG A 1 70 ? -4.204 8.473 9.573 1.00 96.44 70 ARG A N 1
ATOM 553 C CA . ARG A 1 70 ? -3.746 8.772 8.201 1.00 96.44 70 ARG A CA 1
ATOM 554 C C . ARG A 1 70 ? -2.400 9.487 8.178 1.00 96.44 70 ARG A C 1
ATOM 556 O O . ARG A 1 70 ? -1.494 9.036 7.487 1.00 96.44 70 ARG A O 1
ATOM 563 N N . ASP A 1 71 ? -2.225 10.519 9.001 1.00 96.56 71 ASP A N 1
ATOM 564 C CA . ASP A 1 71 ? -0.961 11.260 9.109 1.00 96.56 71 ASP A CA 1
ATOM 565 C C . ASP A 1 71 ? 0.206 10.354 9.526 1.00 96.56 71 ASP A C 1
ATOM 567 O O . ASP A 1 71 ? 1.366 10.554 9.155 1.00 96.56 71 ASP A O 1
ATOM 571 N N . THR A 1 72 ? -0.067 9.359 10.367 1.00 95.62 72 THR A N 1
ATOM 572 C CA . THR A 1 72 ? 0.950 8.407 10.820 1.00 95.62 72 THR A CA 1
ATOM 573 C C . THR A 1 72 ? 1.257 7.370 9.750 1.00 95.62 72 THR A C 1
ATOM 575 O O . THR A 1 72 ? 2.434 7.077 9.522 1.00 95.62 72 THR A O 1
ATOM 578 N N . LEU A 1 73 ? 0.226 6.860 9.074 1.00 96.19 73 LEU A N 1
ATOM 579 C CA . LEU A 1 73 ? 0.363 5.968 7.932 1.00 96.19 73 LEU A CA 1
ATOM 580 C C . LEU A 1 73 ? 1.198 6.637 6.833 1.00 96.19 73 LEU A C 1
ATOM 582 O O . LEU A 1 73 ? 2.209 6.071 6.430 1.00 96.19 73 LEU A O 1
ATOM 586 N N . ASP A 1 74 ? 0.852 7.862 6.429 1.00 96.69 74 ASP A N 1
ATO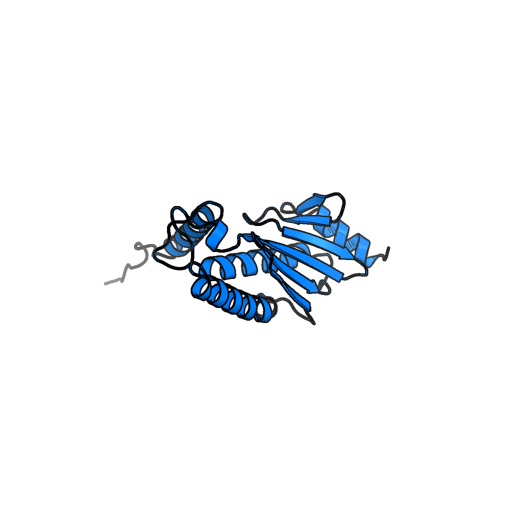M 587 C CA . ASP A 1 74 ? 1.552 8.598 5.372 1.00 96.69 74 ASP A CA 1
ATOM 588 C C . ASP A 1 74 ? 3.042 8.777 5.672 1.00 96.69 74 ASP A C 1
ATOM 590 O O . ASP A 1 74 ? 3.902 8.441 4.856 1.00 96.69 74 ASP A O 1
ATOM 594 N N . ARG A 1 75 ? 3.366 9.226 6.891 1.00 94.62 75 ARG A N 1
ATOM 595 C CA . ARG A 1 75 ? 4.758 9.411 7.321 1.00 94.62 75 ARG A CA 1
ATOM 596 C C . ARG A 1 75 ? 5.559 8.113 7.249 1.00 94.62 75 ARG A C 1
ATOM 598 O O . ARG A 1 75 ? 6.667 8.113 6.722 1.00 94.62 75 ARG A O 1
ATOM 605 N N . ARG A 1 76 ? 5.006 7.002 7.745 1.00 93.75 76 ARG A N 1
ATOM 606 C CA . ARG A 1 76 ? 5.694 5.700 7.714 1.00 93.75 76 ARG A CA 1
ATOM 607 C C . ARG A 1 76 ? 5.831 5.163 6.292 1.00 93.75 76 ARG A C 1
ATOM 609 O O . ARG A 1 76 ? 6.895 4.667 5.929 1.00 93.75 76 ARG A O 1
ATOM 616 N N . LEU A 1 77 ? 4.781 5.289 5.484 1.00 94.94 77 LEU A N 1
ATOM 617 C CA . LEU A 1 77 ? 4.766 4.810 4.106 1.00 94.94 77 LEU A CA 1
ATOM 618 C C . LEU A 1 77 ? 5.732 5.577 3.200 1.00 94.94 77 LEU A C 1
ATOM 620 O O . LEU A 1 77 ? 6.331 4.974 2.307 1.00 94.94 77 LEU A O 1
ATOM 624 N N . LYS A 1 78 ? 5.932 6.869 3.457 1.00 91.56 78 LYS A N 1
ATOM 625 C CA . LYS A 1 78 ? 6.891 7.711 2.742 1.00 91.56 78 LYS A CA 1
ATOM 626 C C . LYS A 1 78 ? 8.347 7.300 2.972 1.00 91.56 78 LYS A C 1
ATOM 628 O O . LYS A 1 78 ? 9.126 7.257 2.022 1.00 91.56 78 LYS A O 1
ATOM 633 N N . A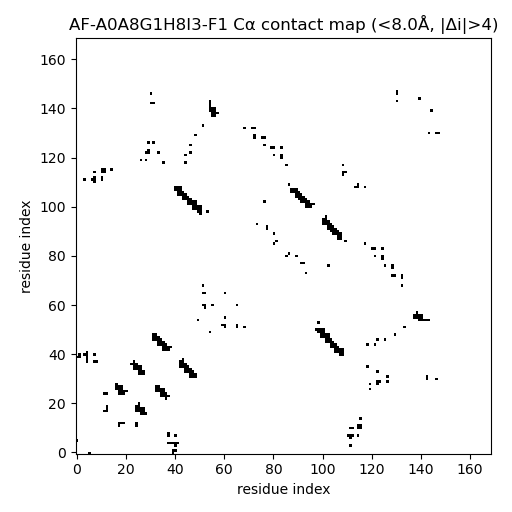SP A 1 79 ? 8.714 6.988 4.213 1.00 81.00 79 ASP A N 1
ATOM 634 C CA . ASP A 1 79 ? 10.104 6.678 4.591 1.00 81.00 79 ASP A CA 1
ATOM 635 C C . ASP A 1 79 ? 10.461 5.184 4.423 1.00 81.00 79 ASP A C 1
ATOM 637 O O . ASP A 1 79 ? 11.630 4.790 4.409 1.00 81.00 79 ASP A O 1
ATOM 641 N N . GLY A 1 80 ? 9.441 4.349 4.253 1.00 70.69 80 GLY A N 1
ATOM 642 C CA . GLY A 1 80 ? 9.491 2.894 4.268 1.00 70.69 80 GLY A CA 1
ATOM 643 C C . GLY A 1 80 ? 10.243 2.155 3.160 1.00 70.69 80 GLY A C 1
ATOM 644 O O . GLY A 1 80 ? 11.013 1.246 3.469 1.00 70.69 80 GLY A O 1
ATOM 645 N N . PRO A 1 81 ? 10.075 2.498 1.870 1.00 68.00 81 PRO A N 1
ATOM 646 C CA . PRO A 1 81 ? 10.651 1.718 0.772 1.00 68.00 81 PRO A CA 1
ATOM 647 C C . PRO A 1 81 ? 12.174 1.572 0.850 1.00 68.00 81 PRO A C 1
ATOM 649 O O . PRO A 1 81 ? 12.720 0.504 0.572 1.00 68.00 81 PRO A O 1
ATOM 652 N N . LYS A 1 82 ? 12.870 2.619 1.307 1.00 70.50 82 LYS A N 1
ATOM 653 C CA . LYS A 1 82 ? 14.319 2.565 1.550 1.00 70.50 82 LYS A CA 1
ATOM 654 C C . LYS A 1 82 ? 14.665 1.610 2.696 1.00 70.50 82 LYS A C 1
ATOM 656 O O . LYS A 1 82 ? 15.654 0.887 2.603 1.00 70.50 82 LYS A O 1
ATOM 661 N N . ALA A 1 83 ? 13.840 1.566 3.743 1.00 61.72 83 ALA A N 1
ATOM 662 C CA . ALA A 1 83 ? 13.989 0.621 4.849 1.00 61.72 83 ALA A CA 1
ATOM 663 C C . ALA A 1 83 ? 13.715 -0.835 4.421 1.00 61.72 83 ALA A C 1
ATOM 665 O O . ALA A 1 83 ? 14.330 -1.751 4.958 1.00 61.72 83 ALA A O 1
ATOM 666 N N . ALA A 1 84 ? 12.876 -1.045 3.401 1.00 62.28 84 ALA A N 1
ATOM 667 C CA . ALA A 1 84 ? 12.611 -2.348 2.786 1.00 62.28 84 ALA A CA 1
ATO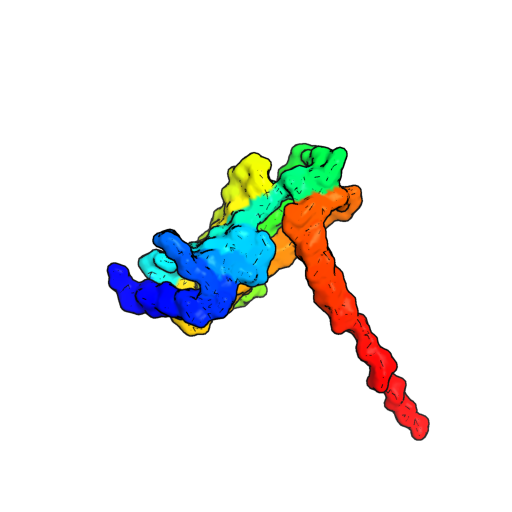M 668 C C . ALA A 1 84 ? 13.683 -2.793 1.761 1.00 62.28 84 ALA A C 1
ATOM 670 O O . ALA A 1 84 ? 13.509 -3.797 1.073 1.00 62.28 84 ALA A O 1
ATOM 671 N N . GLY A 1 85 ? 14.804 -2.068 1.635 1.00 69.81 85 GLY A N 1
ATOM 672 C CA . GLY A 1 85 ? 15.936 -2.454 0.779 1.00 69.81 85 GLY A CA 1
ATOM 673 C C . GLY A 1 85 ? 15.799 -2.079 -0.705 1.00 69.81 85 GLY A C 1
ATOM 674 O O . GLY A 1 85 ? 16.654 -2.455 -1.528 1.00 69.81 85 GLY A O 1
ATOM 675 N N . LEU A 1 86 ? 14.766 -1.312 -1.068 1.00 76.56 86 LEU A N 1
ATOM 676 C CA . LEU A 1 86 ? 14.677 -0.695 -2.391 1.00 76.56 86 LEU A CA 1
ATOM 677 C C . LEU A 1 86 ? 15.739 0.403 -2.502 1.00 76.56 86 LEU A C 1
ATOM 679 O O . LEU A 1 86 ? 16.010 1.142 -1.555 1.00 76.56 86 LEU A O 1
ATOM 683 N N . GLN A 1 87 ? 16.387 0.466 -3.660 1.00 73.81 87 GLN A N 1
ATOM 684 C CA . GLN A 1 87 ? 17.467 1.415 -3.928 1.00 73.81 87 GLN A CA 1
ATOM 685 C C . GLN A 1 87 ? 17.048 2.379 -5.031 1.00 73.81 87 GLN A C 1
ATOM 687 O O . GLN A 1 87 ? 16.194 2.051 -5.849 1.00 73.81 87 GLN A O 1
ATOM 692 N N . GLY A 1 88 ? 17.711 3.532 -5.075 1.00 77.88 88 GLY A N 1
ATOM 693 C CA . GLY A 1 88 ? 17.423 4.586 -6.040 1.00 77.88 88 GLY A CA 1
ATOM 694 C C . GLY A 1 88 ? 16.379 5.579 -5.541 1.00 77.88 88 GLY A C 1
ATOM 695 O O . GLY A 1 88 ? 15.988 5.572 -4.367 1.00 77.88 88 GLY A O 1
ATOM 696 N N . ASP A 1 89 ? 15.975 6.459 -6.449 1.00 83.31 89 ASP A N 1
ATOM 697 C CA . ASP A 1 89 ? 14.910 7.419 -6.206 1.00 83.31 89 ASP A CA 1
ATOM 698 C C . ASP A 1 89 ? 13.563 6.712 -6.359 1.00 83.31 89 ASP A C 1
ATOM 700 O O . ASP A 1 89 ? 13.285 6.065 -7.369 1.00 83.31 89 ASP A O 1
ATOM 704 N N . ILE A 1 90 ? 12.760 6.791 -5.300 1.00 91.06 90 ILE A N 1
ATOM 705 C CA . ILE A 1 90 ? 11.434 6.188 -5.223 1.00 91.06 90 ILE A CA 1
ATOM 706 C C . ILE A 1 90 ? 10.474 7.338 -4.991 1.00 91.06 90 ILE A C 1
ATOM 708 O O . ILE A 1 90 ? 10.527 8.004 -3.953 1.00 91.06 90 ILE A O 1
ATOM 712 N N . GLU A 1 91 ? 9.617 7.580 -5.968 1.00 93.75 91 GLU A N 1
ATOM 713 C CA . GLU A 1 91 ? 8.541 8.544 -5.827 1.00 93.75 91 GLU A CA 1
ATOM 714 C C . GLU A 1 91 ? 7.402 7.904 -5.046 1.00 93.75 91 GLU A C 1
ATOM 716 O O . GLU A 1 91 ? 7.046 6.748 -5.281 1.00 93.75 91 GLU A O 1
ATOM 721 N N . TYR A 1 92 ? 6.825 8.663 -4.120 1.00 95.38 92 TYR A N 1
ATOM 722 C CA . TYR A 1 92 ? 5.724 8.212 -3.284 1.00 95.38 92 TYR A CA 1
ATOM 723 C C . TYR A 1 92 ? 4.616 9.258 -3.238 1.00 95.38 92 TYR A C 1
ATOM 725 O O . TYR A 1 92 ? 4.877 10.455 -3.094 1.00 95.38 92 TYR A O 1
ATOM 733 N N . THR A 1 93 ? 3.375 8.782 -3.303 1.00 97.06 93 THR A N 1
ATOM 734 C CA . THR A 1 93 ? 2.179 9.583 -3.035 1.00 97.06 93 THR A CA 1
ATOM 735 C C . THR A 1 93 ? 1.155 8.767 -2.262 1.00 97.06 93 THR A C 1
ATOM 737 O O . THR A 1 93 ? 0.956 7.588 -2.575 1.00 97.06 93 THR A O 1
ATOM 740 N N . LEU A 1 94 ? 0.433 9.426 -1.359 1.00 97.31 94 LEU A N 1
ATOM 741 C CA . LEU A 1 94 ? -0.779 8.900 -0.743 1.00 97.31 94 LEU A CA 1
ATOM 742 C C . LEU A 1 94 ? -1.989 9.674 -1.254 1.00 97.31 94 LEU A C 1
ATOM 744 O O . LEU A 1 94 ? -2.020 10.902 -1.209 1.00 97.31 94 LEU A O 1
ATOM 748 N N . GLU A 1 95 ? -2.979 8.955 -1.762 1.00 97.56 95 GLU A N 1
ATOM 749 C CA . GLU A 1 95 ? -4.243 9.527 -2.210 1.00 97.56 95 GLU A CA 1
ATOM 750 C C . GLU A 1 95 ? -5.363 9.062 -1.281 1.00 97.56 95 GLU A C 1
ATOM 752 O O . GLU A 1 95 ? -5.651 7.869 -1.179 1.00 97.56 95 GLU A O 1
ATOM 757 N N . GLU A 1 96 ? -6.014 10.014 -0.623 1.00 94.69 96 GLU A N 1
ATOM 758 C CA . GLU A 1 96 ? -7.146 9.750 0.260 1.00 94.69 96 GLU A CA 1
ATOM 759 C C . GLU A 1 96 ? -8.468 9.780 -0.515 1.00 94.69 96 GLU A C 1
ATOM 761 O O . GLU A 1 96 ? -8.701 10.643 -1.370 1.00 94.69 96 GLU A O 1
ATOM 766 N N . LYS A 1 97 ? -9.345 8.826 -0.201 1.00 94.56 97 LYS A N 1
ATOM 767 C CA . LYS A 1 97 ? -10.744 8.764 -0.631 1.00 94.56 97 LYS A CA 1
ATOM 768 C C . LYS A 1 97 ? -11.627 8.504 0.585 1.00 94.56 97 LYS A C 1
ATOM 770 O O . LYS A 1 97 ? -11.135 8.214 1.671 1.00 94.56 97 LYS A O 1
ATOM 775 N N . ASP A 1 98 ? -12.936 8.562 0.375 1.00 90.06 98 ASP A N 1
ATOM 776 C CA . ASP A 1 98 ? -13.911 8.356 1.448 1.00 90.06 98 ASP A CA 1
ATOM 777 C C . ASP A 1 98 ? -13.795 6.961 2.073 1.00 90.06 98 ASP A C 1
ATOM 779 O O . ASP A 1 98 ? -13.866 6.827 3.290 1.00 90.06 98 ASP A O 1
ATOM 783 N N . THR A 1 99 ? -13.588 5.927 1.248 1.00 94.94 99 THR A N 1
ATOM 784 C CA . THR A 1 99 ? -13.612 4.529 1.706 1.00 94.94 99 THR A CA 1
ATOM 785 C C . THR A 1 99 ? -12.267 3.814 1.666 1.00 94.94 99 THR A C 1
ATOM 787 O O . THR A 1 99 ? -12.147 2.692 2.161 1.00 94.94 99 THR A O 1
ATOM 790 N N . VAL A 1 100 ? -11.262 4.430 1.043 1.00 97.75 100 VAL A N 1
ATOM 791 C CA . VAL A 1 100 ? -9.945 3.827 0.824 1.00 97.75 100 VAL A CA 1
ATOM 792 C C . VAL A 1 100 ? -8.840 4.870 0.887 1.00 97.75 100 VAL A C 1
ATOM 794 O O . VAL A 1 100 ? -9.048 6.050 0.607 1.00 97.75 100 VAL A O 1
ATOM 797 N N . VAL A 1 101 ? -7.633 4.398 1.159 1.00 97.75 101 VAL A N 1
ATOM 798 C CA . VAL A 1 101 ? -6.389 5.146 1.004 1.00 97.75 101 VAL A CA 1
ATOM 799 C C . VAL A 1 101 ? -5.531 4.419 -0.030 1.00 97.75 101 VAL A C 1
ATOM 801 O O . VAL A 1 101 ? -5.401 3.197 0.004 1.00 97.75 101 VAL A O 1
ATOM 804 N N . ILE A 1 102 ? -4.972 5.146 -0.995 1.00 98.50 102 ILE A N 1
ATOM 805 C CA . ILE A 1 102 ? -4.221 4.567 -2.112 1.00 98.50 102 ILE A CA 1
ATOM 806 C C . ILE A 1 102 ? -2.765 5.011 -2.016 1.00 98.50 102 ILE A C 1
ATOM 808 O O . ILE A 1 102 ? -2.442 6.164 -2.306 1.00 98.50 102 ILE A O 1
ATOM 812 N N . ALA A 1 103 ? -1.879 4.082 -1.670 1.00 98.00 103 ALA A N 1
ATOM 813 C CA . ALA A 1 103 ? -0.440 4.302 -1.717 1.00 98.00 103 ALA A CA 1
ATOM 814 C C . ALA A 1 103 ? 0.081 4.009 -3.128 1.00 98.00 103 ALA A C 1
ATOM 816 O O . ALA A 1 103 ? -0.271 2.992 -3.738 1.00 98.00 103 ALA A O 1
ATOM 817 N N . ARG A 1 104 ? 0.922 4.897 -3.665 1.00 97.75 104 ARG A N 1
ATOM 818 C CA . ARG A 1 104 ? 1.592 4.688 -4.953 1.00 97.75 104 ARG A CA 1
ATOM 819 C C . ARG A 1 104 ? 3.087 4.874 -4.809 1.00 97.75 104 ARG A C 1
ATOM 821 O O . ARG A 1 104 ? 3.525 5.863 -4.228 1.00 97.75 104 ARG A O 1
ATOM 828 N N . TYR A 1 105 ? 3.829 3.952 -5.406 1.00 96.56 105 TYR A N 1
ATOM 829 C CA . TYR A 1 105 ? 5.280 3.986 -5.493 1.00 96.56 105 TYR A CA 1
ATOM 830 C C . TYR A 1 105 ? 5.699 3.884 -6.952 1.00 96.56 105 TYR A C 1
ATOM 832 O O . TYR A 1 105 ? 5.262 2.960 -7.635 1.00 96.56 105 TYR A O 1
ATOM 840 N N . THR A 1 106 ? 6.551 4.790 -7.416 1.00 95.94 106 THR A N 1
ATOM 841 C CA . THR A 1 106 ? 7.177 4.706 -8.742 1.00 95.94 106 THR A CA 1
ATOM 842 C C . THR A 1 106 ? 8.683 4.610 -8.564 1.00 95.94 106 THR A C 1
ATOM 844 O O . THR A 1 106 ? 9.272 5.382 -7.810 1.00 95.94 106 THR A O 1
ATOM 847 N N . PHE A 1 107 ? 9.306 3.638 -9.221 1.00 94.12 107 PHE A N 1
ATOM 848 C CA . PHE A 1 107 ? 10.746 3.414 -9.137 1.00 94.12 107 PHE A CA 1
ATOM 849 C C . PHE A 1 107 ? 11.275 2.755 -10.411 1.00 94.12 107 PHE A C 1
ATOM 851 O O . PHE A 1 107 ? 10.533 2.120 -11.163 1.00 94.12 107 PHE A O 1
ATOM 858 N N . THR A 1 108 ? 12.584 2.852 -10.629 1.00 94.12 108 THR A N 1
ATOM 859 C CA . THR A 1 108 ? 13.273 2.064 -11.658 1.00 94.12 108 THR A CA 1
ATOM 860 C C . THR A 1 108 ? 13.686 0.711 -11.070 1.00 94.12 108 THR A C 1
ATOM 862 O O . THR A 1 108 ? 14.508 0.690 -10.150 1.00 94.12 108 THR A O 1
ATOM 865 N N . PRO A 1 109 ? 13.173 -0.426 -11.577 1.00 93.06 109 PRO A N 1
ATOM 866 C CA . PRO A 1 109 ? 13.573 -1.741 -11.083 1.00 93.06 109 PRO A CA 1
ATOM 867 C C . PRO A 1 109 ? 15.065 -1.994 -11.301 1.00 93.06 109 PRO A C 1
ATOM 869 O O . PRO A 1 109 ? 15.597 -1.704 -12.377 1.00 93.06 109 PRO A O 1
ATOM 872 N N . LYS A 1 110 ? 15.746 -2.603 -10.322 1.00 92.38 110 LYS A N 1
ATOM 873 C CA . LYS A 1 110 ? 17.198 -2.876 -10.418 1.00 92.38 110 LYS A CA 1
ATOM 874 C C . LYS A 1 110 ? 17.539 -3.758 -11.614 1.00 92.38 110 LYS A C 1
ATOM 876 O O . LYS A 1 110 ? 18.562 -3.580 -12.273 1.00 92.38 110 LYS A O 1
ATOM 881 N N . SER A 1 111 ? 16.703 -4.761 -11.865 1.00 92.81 111 SER A N 1
ATOM 882 C CA . SER A 1 111 ? 16.786 -5.614 -13.045 1.00 92.81 111 SER A CA 1
ATOM 883 C C . SER A 1 111 ? 15.468 -6.359 -13.265 1.00 92.81 111 SER A C 1
ATOM 885 O O . SER A 1 111 ? 14.697 -6.540 -12.320 1.00 92.81 111 SER A O 1
ATOM 887 N N . PRO A 1 112 ? 15.228 -6.899 -14.473 1.00 94.88 112 PRO A N 1
ATOM 888 C CA . PRO A 1 112 ? 14.078 -7.764 -14.713 1.00 94.88 112 PRO A CA 1
ATOM 889 C C . PRO A 1 112 ? 13.999 -8.971 -13.777 1.00 94.88 112 PRO A C 1
ATOM 891 O O . PRO A 1 112 ? 12.906 -9.406 -13.456 1.00 94.88 112 PRO A O 1
ATOM 894 N N . GLY A 1 113 ? 15.132 -9.506 -13.315 1.00 93.88 113 GLY A N 1
ATOM 895 C CA . GLY A 1 113 ? 15.144 -10.708 -12.478 1.00 93.88 113 GLY A CA 1
ATOM 896 C C . GLY A 1 113 ? 14.608 -10.508 -11.059 1.00 93.88 113 GLY A C 1
ATOM 897 O O . GLY A 1 113 ? 14.300 -11.497 -10.409 1.00 93.88 113 GLY A O 1
ATOM 898 N N . VAL A 1 114 ? 14.500 -9.262 -10.582 1.00 92.88 114 VAL A N 1
ATOM 899 C CA . VAL A 1 114 ? 14.134 -8.956 -9.185 1.00 92.88 114 VAL A CA 1
ATOM 900 C C . VAL A 1 114 ? 12.876 -8.100 -9.048 1.00 92.88 114 VAL A C 1
ATOM 902 O O . VAL A 1 114 ? 12.415 -7.905 -7.932 1.00 92.88 114 VAL A O 1
ATOM 905 N N . ILE A 1 115 ? 12.284 -7.626 -10.152 1.00 95.06 115 ILE A N 1
ATOM 906 C CA . ILE A 1 115 ? 11.116 -6.727 -10.110 1.00 95.06 115 ILE A CA 1
ATOM 907 C C . ILE A 1 115 ? 9.944 -7.309 -9.306 1.00 95.06 115 ILE A C 1
ATOM 909 O O . ILE A 1 115 ? 9.282 -6.576 -8.580 1.00 95.06 115 ILE A O 1
ATOM 913 N N . GLY A 1 116 ? 9.686 -8.617 -9.405 1.00 95.94 116 GLY A N 1
ATOM 914 C CA . GLY A 1 116 ? 8.598 -9.243 -8.650 1.00 95.94 116 GLY A CA 1
ATOM 915 C C . GLY A 1 116 ? 8.840 -9.230 -7.140 1.00 95.94 116 GLY A C 1
ATOM 916 O O . GLY A 1 116 ? 7.928 -8.905 -6.386 1.00 95.94 116 GLY A O 1
ATOM 917 N N . GLU A 1 117 ? 10.083 -9.465 -6.715 1.00 93.81 117 GLU A N 1
ATOM 918 C CA . GLU A 1 117 ? 10.492 -9.362 -5.309 1.00 93.81 117 GLU A CA 1
ATOM 919 C C . GLU A 1 117 ? 10.445 -7.912 -4.814 1.00 93.81 117 GLU A C 1
ATOM 921 O O . GLU A 1 117 ? 10.012 -7.651 -3.697 1.00 93.81 117 GLU A O 1
ATOM 926 N N . GLU A 1 118 ? 10.826 -6.944 -5.654 1.00 94.00 118 GLU A N 1
ATOM 927 C CA . GLU A 1 118 ? 10.733 -5.516 -5.325 1.00 94.00 118 GLU A CA 1
ATOM 928 C C . GLU A 1 118 ? 9.275 -5.084 -5.107 1.00 94.00 118 GLU A C 1
ATOM 930 O O . GLU A 1 118 ? 8.969 -4.416 -4.121 1.00 94.00 118 GLU A O 1
ATOM 935 N N . VAL A 1 119 ? 8.353 -5.517 -5.972 1.00 95.56 119 VAL A N 1
ATOM 936 C CA . VAL A 1 119 ? 6.914 -5.259 -5.799 1.00 95.56 119 VAL A CA 1
ATOM 937 C C . VAL A 1 119 ? 6.359 -5.992 -4.572 1.00 95.56 119 VAL A C 1
ATOM 939 O O . VAL A 1 119 ? 5.595 -5.399 -3.811 1.00 95.56 119 VAL A O 1
ATOM 942 N N . SER A 1 120 ? 6.761 -7.246 -4.342 1.00 94.44 120 SER A N 1
ATOM 943 C CA . SER A 1 120 ? 6.376 -8.010 -3.148 1.00 94.44 120 SER A CA 1
ATOM 944 C C . SER A 1 120 ? 6.827 -7.304 -1.870 1.00 94.44 120 SER A C 1
ATOM 946 O O . SER A 1 120 ? 6.044 -7.187 -0.932 1.00 94.44 120 SER A O 1
ATOM 948 N N . ALA A 1 121 ? 8.059 -6.793 -1.835 1.00 93.19 121 ALA A N 1
ATOM 949 C CA . ALA A 1 121 ? 8.596 -6.067 -0.691 1.00 93.19 121 ALA A CA 1
ATOM 950 C C . ALA A 1 121 ? 7.799 -4.787 -0.402 1.00 93.19 121 ALA A C 1
ATOM 952 O O . ALA A 1 121 ? 7.500 -4.512 0.759 1.00 93.19 121 ALA A O 1
ATOM 953 N N . ILE A 1 122 ? 7.398 -4.039 -1.440 1.00 94.25 122 ILE A N 1
ATOM 954 C CA . ILE A 1 122 ? 6.510 -2.874 -1.290 1.00 94.25 122 ILE A CA 1
ATOM 955 C C . ILE A 1 122 ? 5.168 -3.300 -0.692 1.00 94.25 122 ILE A C 1
ATOM 957 O O . ILE A 1 122 ? 4.730 -2.708 0.291 1.00 94.25 122 ILE A O 1
ATOM 961 N N . ALA A 1 123 ? 4.526 -4.326 -1.254 1.00 95.19 123 ALA A N 1
ATOM 962 C CA . ALA A 1 123 ? 3.220 -4.794 -0.793 1.00 95.19 123 ALA A CA 1
ATOM 963 C C . ALA A 1 123 ? 3.255 -5.236 0.679 1.00 95.19 123 ALA A C 1
ATOM 965 O O . ALA A 1 123 ? 2.447 -4.770 1.480 1.00 95.19 123 ALA A O 1
ATOM 966 N N . THR A 1 124 ? 4.233 -6.063 1.056 1.00 92.62 124 THR A N 1
ATOM 967 C CA . THR A 1 124 ? 4.416 -6.533 2.437 1.00 92.62 124 THR A CA 1
ATOM 968 C C . THR A 1 124 ? 4.748 -5.392 3.395 1.00 92.62 124 THR A C 1
ATOM 970 O O . THR A 1 124 ? 4.249 -5.358 4.517 1.00 92.62 124 THR A O 1
ATOM 973 N N . PHE A 1 125 ? 5.560 -4.423 2.969 1.00 93.12 125 PHE A N 1
ATOM 974 C CA . PHE A 1 125 ? 5.867 -3.258 3.792 1.00 93.12 125 PHE A CA 1
ATOM 975 C C . PHE A 1 125 ? 4.620 -2.400 4.062 1.00 93.12 125 PHE A C 1
ATOM 977 O O . PHE A 1 125 ? 4.386 -1.982 5.201 1.00 93.12 125 PHE A O 1
ATOM 984 N N . VAL A 1 126 ? 3.804 -2.154 3.033 1.00 95.81 126 VAL A N 1
ATOM 985 C CA . VAL A 1 126 ? 2.546 -1.414 3.181 1.00 95.81 126 VAL A CA 1
ATOM 986 C C . VAL A 1 126 ? 1.592 -2.170 4.110 1.00 95.81 126 VAL A C 1
ATOM 988 O O . VAL A 1 126 ? 1.013 -1.557 5.006 1.00 95.81 126 VAL A O 1
ATOM 991 N N . GLU A 1 127 ? 1.480 -3.491 3.951 1.00 95.00 127 GLU A N 1
ATOM 992 C CA . GLU A 1 127 ? 0.657 -4.343 4.813 1.00 95.00 127 GLU A CA 1
ATOM 993 C C . GLU A 1 127 ? 1.082 -4.273 6.278 1.00 95.00 127 GLU A C 1
ATOM 995 O O . GLU A 1 127 ? 0.271 -3.937 7.143 1.00 95.00 127 GLU A O 1
ATOM 1000 N N . GLY A 1 128 ? 2.370 -4.477 6.553 1.00 93.62 128 GLY A N 1
ATOM 1001 C CA . GLY A 1 128 ? 2.906 -4.368 7.906 1.00 93.62 128 GLY A CA 1
ATOM 1002 C C . GLY A 1 128 ? 2.685 -2.979 8.508 1.00 93.62 128 GLY A C 1
ATOM 1003 O O . GLY A 1 128 ? 2.333 -2.863 9.680 1.00 93.62 128 GLY A O 1
ATOM 1004 N N . THR A 1 129 ? 2.824 -1.916 7.711 1.00 94.75 129 THR A N 1
ATOM 1005 C CA . THR A 1 129 ? 2.590 -0.543 8.184 1.00 94.75 129 THR A CA 1
ATOM 1006 C C . THR A 1 129 ? 1.122 -0.308 8.537 1.00 94.75 129 THR A C 1
ATOM 1008 O O . THR A 1 129 ? 0.839 0.330 9.554 1.00 94.75 129 THR A O 1
ATOM 1011 N N . TYR A 1 130 ? 0.196 -0.842 7.738 1.00 96.12 130 TYR A N 1
ATOM 1012 C CA . TYR A 1 130 ? -1.237 -0.777 8.011 1.00 96.12 130 TYR A CA 1
ATOM 1013 C C . TYR A 1 130 ? -1.590 -1.509 9.311 1.00 96.12 130 TYR A C 1
ATOM 1015 O O . TYR A 1 130 ? -2.221 -0.924 10.191 1.00 96.12 130 TYR A O 1
ATOM 1023 N N . VAL A 1 131 ? -1.102 -2.745 9.480 1.00 95.25 131 VAL A N 1
ATOM 1024 C CA . VAL A 1 131 ? -1.317 -3.562 10.690 1.00 95.25 131 VAL A CA 1
ATOM 1025 C C . VAL A 1 131 ? -0.764 -2.873 11.938 1.00 95.25 131 VAL A C 1
ATOM 1027 O O . VAL A 1 131 ? -1.438 -2.801 12.961 1.00 95.25 131 VAL A O 1
ATOM 1030 N N . GLN A 1 132 ? 0.430 -2.282 11.858 1.00 93.31 132 GLN A N 1
ATOM 1031 C CA . GLN A 1 132 ? 1.014 -1.499 12.957 1.00 93.31 132 GLN A CA 1
ATOM 1032 C C . GLN A 1 132 ? 0.234 -0.218 13.291 1.00 93.31 132 GLN A C 1
ATOM 1034 O O . GLN A 1 132 ? 0.501 0.405 14.321 1.00 93.31 132 GLN A O 1
ATOM 1039 N N . GLY A 1 133 ? -0.640 0.236 12.391 1.00 95.44 133 GLY A N 1
ATOM 1040 C CA . GLY A 1 133 ? -1.514 1.387 12.587 1.00 95.44 133 GLY A CA 1
ATOM 1041 C C . GLY A 1 133 ? -2.860 1.034 13.219 1.00 95.44 133 GLY A C 1
ATOM 1042 O O . GLY A 1 133 ? -3.595 1.951 13.575 1.00 95.44 133 GLY A O 1
ATOM 1043 N N . ILE A 1 134 ? -3.198 -0.250 13.365 1.00 95.62 134 ILE A N 1
ATOM 1044 C CA . ILE A 1 134 ? -4.464 -0.681 13.965 1.00 95.62 134 ILE A CA 1
ATOM 1045 C C . ILE A 1 134 ? -4.553 -0.216 15.420 1.00 95.62 134 ILE A C 1
ATOM 1047 O O . ILE A 1 134 ? -3.611 -0.356 16.203 1.00 95.62 134 ILE A O 1
ATOM 1051 N N . ILE A 1 135 ? -5.706 0.347 15.780 1.00 95.31 135 ILE A N 1
ATOM 1052 C CA . ILE A 1 135 ? -5.941 0.950 17.091 1.00 95.31 135 ILE A CA 1
ATOM 1053 C C . ILE A 1 135 ? -6.584 -0.090 18.017 1.00 95.31 135 ILE A C 1
ATOM 1055 O O . ILE A 1 135 ? -7.665 -0.594 17.695 1.00 95.31 135 ILE A O 1
ATOM 1059 N N . PRO A 1 136 ? -5.970 -0.410 19.172 1.00 91.88 136 PRO A N 1
ATOM 1060 C CA . PRO A 1 136 ? -6.575 -1.303 20.153 1.00 91.88 136 PRO A CA 1
ATOM 1061 C C . PRO A 1 136 ? -7.909 -0.767 20.682 1.00 91.88 136 PRO A C 1
ATOM 1063 O O . PRO A 1 136 ? -8.051 0.434 20.910 1.00 91.88 136 PRO A O 1
ATOM 1066 N N . GLY A 1 137 ? -8.849 -1.674 20.949 1.00 92.12 137 GLY A N 1
ATOM 1067 C CA . GLY A 1 137 ? -10.155 -1.356 21.537 1.00 92.12 137 GLY A CA 1
ATOM 1068 C C . GLY A 1 137 ? -11.313 -1.302 20.540 1.00 92.12 137 GLY A C 1
ATOM 1069 O O . GLY A 1 137 ? -12.448 -1.382 20.988 1.00 92.12 137 GLY A O 1
ATOM 1070 N N . TYR A 1 138 ? -11.023 -1.242 19.238 1.00 95.62 138 TYR A N 1
ATOM 1071 C CA . TYR A 1 138 ? -12.015 -1.390 18.172 1.00 95.62 138 TYR A CA 1
ATOM 1072 C C . TYR A 1 138 ? -12.160 -2.857 17.754 1.00 95.62 138 TYR A C 1
ATOM 1074 O O . TYR A 1 138 ? -11.188 -3.621 17.771 1.00 95.62 138 TYR A O 1
ATOM 1082 N N . GLU A 1 139 ? -13.364 -3.230 17.331 1.00 95.19 139 GLU A N 1
ATOM 1083 C CA . GLU A 1 139 ? -13.623 -4.473 16.601 1.00 95.19 139 GLU A CA 1
ATOM 1084 C C . GLU A 1 139 ? -13.500 -4.214 15.096 1.00 95.19 139 GLU A C 1
ATOM 1086 O O . GLU A 1 139 ? -13.948 -3.176 14.609 1.00 95.19 139 GLU A O 1
ATOM 1091 N N . TYR A 1 140 ? -12.891 -5.146 14.356 1.00 96.19 140 TYR A N 1
ATOM 1092 C CA . TYR A 1 140 ? -12.602 -4.959 12.934 1.00 96.19 140 TYR A CA 1
ATOM 1093 C C . TYR A 1 140 ? -13.160 -6.080 12.056 1.00 96.19 140 TYR A C 1
ATOM 1095 O O . TYR A 1 140 ? -13.098 -7.252 12.435 1.00 96.19 140 TYR A O 1
ATOM 1103 N N . ASP A 1 141 ? -13.617 -5.701 10.863 1.00 96.38 141 ASP A N 1
ATOM 1104 C CA . ASP A 1 141 ? -13.978 -6.565 9.738 1.00 96.38 141 ASP A CA 1
ATOM 1105 C C . ASP A 1 141 ? -12.761 -6.981 8.887 1.00 96.38 141 ASP A C 1
ATOM 1107 O O . ASP A 1 141 ? -11.630 -6.514 9.065 1.00 96.38 141 ASP A O 1
ATOM 1111 N N . GLU A 1 142 ? -12.998 -7.866 7.915 1.00 93.38 142 GLU A N 1
ATOM 1112 C CA . GLU A 1 142 ? -12.011 -8.199 6.885 1.00 93.38 142 GLU A CA 1
ATOM 1113 C C . GLU A 1 142 ? -11.622 -6.959 6.050 1.00 93.38 142 GLU A C 1
ATOM 1115 O O . GLU A 1 142 ? -12.464 -6.103 5.771 1.00 93.38 142 GLU A O 1
ATOM 1120 N N . PRO A 1 143 ? -10.362 -6.853 5.588 1.00 94.75 143 PRO A N 1
ATOM 1121 C CA . PRO A 1 143 ? -9.286 -7.842 5.722 1.00 94.75 143 PRO A CA 1
ATOM 1122 C C . PRO A 1 143 ? -8.522 -7.775 7.059 1.00 94.75 143 PRO A C 1
ATOM 1124 O O . PRO A 1 143 ? -7.566 -8.519 7.268 1.00 94.75 143 PRO A O 1
ATOM 1127 N N . VAL A 1 144 ? -8.878 -6.857 7.963 1.00 94.75 144 VAL A N 1
ATOM 1128 C CA . VAL A 1 144 ? -8.067 -6.551 9.153 1.00 94.75 144 VAL A CA 1
ATOM 1129 C C . VAL A 1 144 ? -8.025 -7.721 10.125 1.00 94.75 144 VAL A C 1
ATOM 1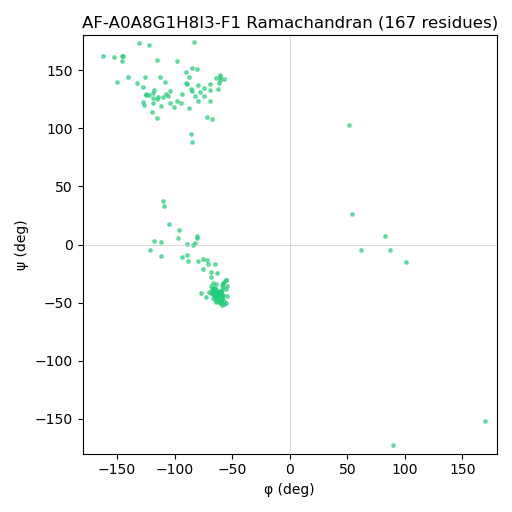131 O O . VAL A 1 144 ? -6.956 -8.041 10.647 1.00 94.75 144 VAL A O 1
ATOM 1134 N N . THR A 1 145 ? -9.152 -8.403 10.338 1.00 93.06 145 THR A N 1
ATOM 1135 C CA . THR A 1 145 ? -9.210 -9.585 11.205 1.00 93.06 145 THR A CA 1
ATOM 1136 C C . THR A 1 145 ? -8.243 -10.674 10.734 1.00 93.06 145 THR A C 1
ATOM 1138 O O . THR A 1 145 ? -7.539 -11.259 11.561 1.00 93.06 145 THR A O 1
ATOM 1141 N N . GLY A 1 146 ? -8.176 -10.940 9.424 1.00 92.06 146 GLY A N 1
ATOM 1142 C CA . GLY A 1 146 ? -7.236 -11.900 8.844 1.00 92.06 146 GLY A CA 1
ATOM 1143 C C . GLY A 1 146 ? -5.775 -11.472 9.002 1.00 92.06 146 GLY A C 1
ATOM 1144 O O . GLY A 1 146 ? -4.933 -12.279 9.395 1.00 92.06 146 GLY A O 1
ATOM 1145 N N . LEU A 1 147 ? -5.477 -10.190 8.778 1.00 92.19 147 LEU A N 1
ATOM 1146 C CA . LEU A 1 147 ? -4.122 -9.646 8.917 1.00 92.19 147 LEU A CA 1
ATOM 1147 C C . LEU A 1 147 ? -3.599 -9.707 10.362 1.00 92.19 147 LEU A C 1
ATOM 1149 O O . LEU A 1 147 ? -2.439 -10.055 10.587 1.00 92.19 147 LEU A O 1
ATOM 1153 N N . ILE A 1 148 ? -4.446 -9.407 11.353 1.00 88.06 148 ILE A N 1
ATOM 1154 C CA . ILE A 1 148 ? -4.080 -9.498 12.778 1.00 88.06 148 ILE A CA 1
ATOM 1155 C C . ILE A 1 148 ? -3.770 -10.948 13.168 1.00 88.06 148 ILE A C 1
ATOM 1157 O O . ILE A 1 148 ? -2.789 -11.190 13.872 1.00 88.06 148 ILE A O 1
ATOM 1161 N N . GLN A 1 149 ? -4.578 -11.909 12.705 1.00 86.25 149 GLN A N 1
ATOM 1162 C CA . GLN A 1 149 ? -4.352 -13.335 12.969 1.00 86.25 149 GLN A CA 1
ATOM 1163 C C . GLN A 1 149 ? -2.997 -13.791 12.417 1.00 86.25 149 GLN A C 1
ATOM 1165 O O . GLN A 1 149 ? -2.183 -14.316 13.175 1.00 86.25 149 GLN A O 1
ATOM 1170 N N . GLN A 1 150 ? -2.712 -13.481 11.149 1.00 85.25 150 GLN A N 1
ATOM 1171 C CA . GLN A 1 150 ? -1.446 -13.838 10.500 1.00 85.25 150 GLN A CA 1
ATOM 1172 C C . GLN A 1 150 ? -0.228 -13.240 11.215 1.00 85.25 150 GLN A C 1
ATOM 1174 O O . GLN A 1 150 ? 0.782 -13.922 11.405 1.00 85.25 150 GLN A O 1
ATOM 1179 N N . ALA A 1 151 ? -0.312 -11.977 11.644 1.00 80.94 151 ALA A N 1
ATOM 1180 C CA . ALA A 1 151 ? 0.761 -11.331 12.396 1.00 80.94 151 ALA A CA 1
ATOM 1181 C C . ALA A 1 151 ? 0.985 -11.992 13.771 1.00 80.94 151 ALA A C 1
ATOM 1183 O O . ALA A 1 151 ? 2.128 -12.161 14.200 1.00 80.94 151 ALA A O 1
ATOM 1184 N N . GLY A 1 152 ? -0.095 -12.399 14.447 1.00 77.06 152 GLY A N 1
ATOM 1185 C CA . GLY A 1 152 ? -0.034 -13.125 15.716 1.00 77.06 152 GLY A CA 1
ATOM 1186 C C . GLY A 1 152 ? 0.606 -14.509 15.585 1.00 77.06 152 GLY A C 1
ATOM 1187 O O . GLY A 1 152 ? 1.435 -14.878 16.414 1.00 77.06 152 GLY A O 1
ATOM 1188 N N . GLU A 1 153 ? 0.284 -15.253 14.526 1.00 76.88 153 GLU A N 1
ATOM 1189 C CA . GLU A 1 153 ? 0.880 -16.566 14.240 1.00 76.88 153 GLU A CA 1
ATOM 1190 C C . GLU A 1 153 ? 2.389 -16.468 13.984 1.00 76.88 153 GLU A C 1
ATOM 1192 O O . GLU A 1 153 ? 3.164 -17.271 14.506 1.00 76.88 153 GLU A O 1
ATOM 1197 N N . GLN A 1 154 ? 2.827 -15.452 13.235 1.00 70.56 154 GLN A N 1
ATOM 1198 C CA . GLN A 1 154 ? 4.250 -15.206 12.987 1.00 70.56 154 GLN A CA 1
ATOM 1199 C C . GLN A 1 154 ? 4.999 -14.864 14.280 1.00 70.56 154 GLN A C 1
ATOM 1201 O O . GLN A 1 154 ? 6.074 -15.411 14.521 1.00 70.56 154 GLN A O 1
ATOM 1206 N N . ALA A 1 155 ? 4.417 -14.029 15.147 1.00 64.75 155 ALA A N 1
ATOM 1207 C CA . ALA A 1 155 ? 5.008 -13.689 16.442 1.00 64.75 155 ALA A CA 1
ATOM 1208 C C . ALA A 1 155 ? 5.035 -14.879 17.423 1.00 64.75 155 ALA A C 1
ATOM 1210 O O . ALA A 1 155 ? 5.998 -15.033 18.169 1.00 64.75 155 ALA A O 1
ATOM 1211 N N . GLY A 1 156 ? 4.009 -15.738 17.405 1.00 55.06 156 GLY A N 1
ATOM 1212 C CA . GLY A 1 156 ? 3.929 -16.941 18.242 1.00 55.06 156 GLY A CA 1
ATOM 1213 C C . GLY A 1 156 ? 4.819 -18.096 17.770 1.00 55.06 156 GLY A C 1
ATOM 1214 O O . GLY A 1 156 ? 5.166 -18.963 18.564 1.00 55.06 156 GLY A O 1
ATOM 1215 N N . SER A 1 157 ? 5.233 -18.107 16.499 1.00 54.91 157 SER A N 1
ATOM 1216 C CA . SER A 1 157 ? 6.180 -19.099 15.965 1.00 54.91 157 SER A CA 1
ATOM 1217 C C . SER A 1 157 ? 7.641 -18.864 16.380 1.00 54.91 157 SER A C 1
ATOM 1219 O O . SER A 1 157 ? 8.467 -19.763 16.228 1.00 54.91 157 SER A O 1
ATOM 1221 N N . ASP A 1 158 ? 7.942 -17.691 16.949 1.00 47.38 158 ASP A N 1
ATOM 1222 C CA . ASP A 1 158 ? 9.246 -17.346 17.534 1.00 47.38 158 ASP A CA 1
ATOM 1223 C C . ASP A 1 158 ? 9.330 -17.725 19.037 1.00 47.38 158 ASP A C 1
ATOM 1225 O O . ASP A 1 158 ? 10.364 -17.543 19.685 1.00 47.38 158 ASP A O 1
ATOM 1229 N N . GLU A 1 159 ? 8.262 -18.300 19.614 1.00 47.34 159 GLU A N 1
ATOM 1230 C CA . GLU A 1 159 ? 8.227 -18.765 21.005 1.00 47.34 159 GLU A CA 1
ATOM 1231 C C . GLU A 1 159 ? 8.798 -20.197 21.136 1.00 47.34 159 GLU A C 1
ATOM 1233 O O . GLU A 1 159 ? 8.092 -21.195 21.067 1.00 47.34 159 GLU A O 1
ATOM 1238 N N . ILE A 1 160 ? 10.122 -20.257 21.331 1.00 45.09 160 ILE A N 1
ATOM 1239 C CA . ILE A 1 160 ? 10.877 -21.210 22.172 1.00 45.09 160 ILE A CA 1
ATOM 1240 C C . ILE A 1 160 ? 10.581 -22.707 21.946 1.00 45.09 160 ILE A C 1
ATOM 1242 O O . ILE A 1 160 ? 9.671 -23.276 22.537 1.00 45.09 160 ILE A O 1
ATOM 1246 N N . ASP A 1 161 ? 11.490 -23.388 21.239 1.00 44.19 161 ASP A N 1
ATOM 1247 C CA . ASP A 1 161 ? 11.727 -24.830 21.399 1.00 44.19 161 ASP A CA 1
ATOM 1248 C C . ASP A 1 161 ? 12.341 -25.081 22.801 1.00 44.19 161 ASP A C 1
ATOM 1250 O O . ASP A 1 161 ? 13.498 -24.705 23.041 1.00 44.19 161 ASP A O 1
ATOM 1254 N N . PRO A 1 162 ? 11.602 -25.662 23.769 1.00 45.03 162 PRO A N 1
ATOM 1255 C CA . PRO A 1 162 ? 12.090 -25.850 25.130 1.00 45.03 162 PRO A CA 1
ATOM 1256 C C . PRO A 1 162 ? 13.004 -27.081 25.290 1.00 45.03 162 PRO A C 1
ATOM 1258 O O . PRO A 1 162 ? 13.427 -27.373 26.409 1.00 45.03 162 PRO A O 1
ATOM 1261 N N . GLU A 1 163 ? 13.367 -27.802 24.219 1.00 46.38 163 GLU A N 1
ATOM 1262 C CA . GLU A 1 163 ? 14.121 -29.063 24.320 1.00 46.38 163 GLU A CA 1
ATOM 1263 C C . GLU A 1 163 ? 15.648 -28.942 24.128 1.00 46.38 163 GLU A C 1
ATOM 1265 O O . GLU A 1 163 ? 16.359 -29.948 24.179 1.00 46.38 163 GLU A O 1
ATOM 1270 N N . LYS A 1 164 ? 16.223 -27.736 23.994 1.00 47.75 164 LYS A N 1
ATOM 1271 C CA . LYS A 1 164 ? 17.693 -27.547 23.868 1.00 47.75 164 LYS A CA 1
ATOM 1272 C C . LYS A 1 164 ? 18.395 -26.913 25.074 1.00 47.75 164 LYS A C 1
ATOM 1274 O O . LYS A 1 164 ? 19.412 -26.239 24.929 1.00 47.75 164 LYS A O 1
ATOM 1279 N N . GLY A 1 165 ? 17.901 -27.187 26.279 1.00 43.59 165 GLY A N 1
ATOM 1280 C CA . GLY A 1 165 ? 18.484 -26.731 27.548 1.00 43.59 165 GLY A CA 1
ATOM 1281 C C . GLY A 1 165 ? 19.123 -27.828 28.408 1.00 43.59 165 GLY A C 1
ATOM 1282 O O . GLY A 1 165 ? 18.971 -27.799 29.624 1.00 43.59 165 GLY A O 1
ATOM 1283 N N . GLY A 1 166 ? 19.798 -28.823 27.825 1.00 38.69 166 GLY A N 1
ATOM 1284 C CA . GLY A 1 166 ? 20.512 -29.852 28.594 1.00 38.69 166 GLY A CA 1
ATOM 1285 C C . GLY A 1 166 ? 21.928 -29.414 28.983 1.00 38.69 166 GLY A C 1
ATOM 1286 O O . GLY A 1 166 ? 22.854 -29.594 28.197 1.00 38.69 166 GLY A O 1
ATOM 1287 N N . MET A 1 167 ? 22.114 -28.860 30.186 1.00 52.00 167 MET A N 1
ATOM 1288 C CA . MET A 1 167 ? 23.449 -28.668 30.779 1.00 52.00 167 MET A CA 1
ATOM 1289 C C . MET A 1 167 ? 24.010 -30.014 31.277 1.00 52.00 167 MET A C 1
ATOM 1291 O O . MET A 1 167 ? 23.324 -30.685 32.050 1.00 52.00 167 MET A O 1
ATOM 1295 N N . PRO A 1 168 ? 25.233 -30.421 30.886 1.00 48.84 168 PRO A N 1
ATOM 1296 C CA . PRO A 1 168 ? 25.880 -31.594 31.464 1.00 48.84 168 PRO A CA 1
ATOM 1297 C C . PRO A 1 168 ? 26.388 -31.289 32.885 1.00 48.84 168 PRO A C 1
ATOM 1299 O O . PRO A 1 168 ? 27.000 -30.244 33.115 1.00 48.84 168 PRO A O 1
ATOM 1302 N N . LEU A 1 169 ? 26.125 -32.215 33.814 1.00 52.94 169 LEU A N 1
ATOM 1303 C CA . LEU A 1 169 ? 26.821 -32.353 35.101 1.00 52.94 169 LEU A CA 1
ATOM 1304 C C . LEU A 1 169 ? 28.069 -33.224 34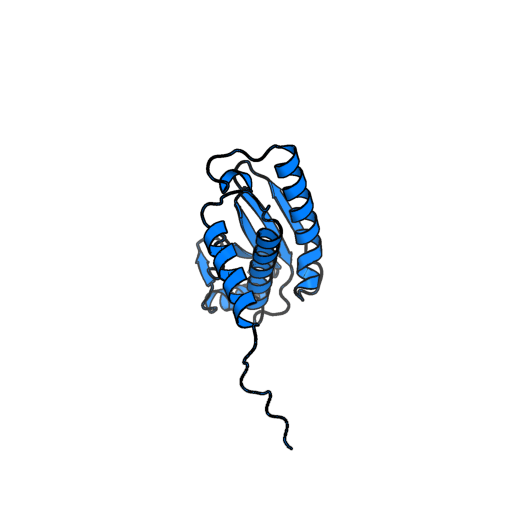.930 1.00 52.94 169 LEU A C 1
ATOM 1306 O O . LEU A 1 169 ? 27.990 -34.197 34.145 1.00 52.94 169 LEU A O 1
#

Radius of gyration: 18.85 Å; Cα contacts (8 Å, |Δi|>4): 228; chains: 1; bounding box: 47×46×61 Å

Secondary structure (DSSP, 8-state):
--HHHHHHHHHHHHSTTEEEETTEEEE-SSSSEEEEEEETTEEEEEEEEE-GGGSB-SS---HHHHHHHHHHHHHHHHHHHHHTT--S-EEEEEEE-SSEEEEEEEE--S-TTTHHHHHHHHHHHHHHHHHTTPPTT--B-TTHHHHHHHHHHHHHTTS--TT------

Nearest PDB structures (foldseek):
  2n76-assembly1_A  TM=5.566E-01  e=1.554E-01  synthetic construct
  5ae2-assembly1_A  TM=5.507E-01  e=3.749E-01  Cavia porcellus
  6wi5-assembly2_B  TM=5.572E-01  e=2.795E-01  synthetic construct
  2ekn-assembly1_A  TM=4.192E-01  e=1.554E-01  Pyrococcus horikoshii OT3
  7lgn-assembly1_A  TM=3.428E-01  e=2.964E-01  Tatumella morbirosei

Mean predicted aligned error: 6.83 Å

Sequence (169 aa):
MSQIEDRLRNALSRHDKFRSQNSGYEYTGTAFDVTAIVRDGECQVRVVLPELDTVVQNETVPDVVRSGWRDTLDRRLKDGPKAAGLQGDIEYTLEEKDTVVIARYTFTPKSPGVIGEEVSAIATFVEGTYVQGIIPGYEYDEPVTGLIQQAGEQAGSDEIDPEKGGMPL